Protein AF-A0A2S9FVX5-F1 (afdb_monomer_lite)

Sequence (85 aa):
GVNCTGSCSWKIYVKDGIITWETQETDYPSVGPDRPEYEPRGCPRGAAFSWYTYSPTRVRYPYARGVLVEMYREAKARLKDPVLA

Foldseek 3Di:
DDPDPQPWAWDFDDDPNATDWIDFDDDPPAPDPVDDGPPRGDDPVRRCVSCQVPPPPNDDDDDDDPVVVVVQVVCCVVVVDSPPD

pLDDT: mean 96.74, std 5.14, range [57.91, 98.81]

Secondary structure (DSSP, 8-state):
--SSS----EEEEEETTEEEEEEE---PPP--TTS---TT---TTGGGTTHHHHSTT---S----HHHHHHHHHHHHHHSSSS--

Radius of gyration: 22.96 Å; chains: 1; bounding box: 48×26×59 Å

Structure (mmCIF, N/CA/C/O backbone):
data_AF-A0A2S9FVX5-F1
#
_entry.id   AF-A0A2S9FVX5-F1
#
loop_
_atom_site.group_PDB
_atom_site.id
_atom_site.type_symbol
_atom_site.label_atom_id
_atom_site.label_alt_id
_atom_site.label_comp_id
_atom_site.label_asym_id
_atom_site.label_entity_id
_atom_site.label_seq_id
_atom_site.pdbx_PDB_ins_code
_atom_site.Cartn_x
_atom_site.Cartn_y
_atom_site.Cartn_z
_atom_site.occupancy
_atom_site.B_iso_or_equiv
_atom_site.auth_seq_id
_atom_site.auth_comp_id
_atom_site.auth_asym_id
_atom_site.auth_atom_id
_atom_site.pdbx_PDB_model_num
ATOM 1 N N . GLY A 1 1 ? 4.890 -1.254 0.725 1.00 93.62 1 GLY A N 1
ATOM 2 C CA . GLY A 1 1 ? 5.794 -2.404 0.534 1.00 93.62 1 GLY A CA 1
ATOM 3 C C . GLY A 1 1 ? 5.056 -3.682 0.867 1.00 93.62 1 GLY A C 1
ATOM 4 O O . GLY A 1 1 ? 4.273 -3.676 1.805 1.00 93.62 1 GLY A O 1
ATOM 5 N N . VAL A 1 2 ? 5.270 -4.744 0.092 1.00 98.00 2 VAL A N 1
ATOM 6 C CA . VAL A 1 2 ? 4.670 -6.075 0.287 1.00 98.00 2 VAL A CA 1
ATOM 7 C C . VAL A 1 2 ? 5.780 -7.125 0.200 1.00 98.00 2 VAL A C 1
ATOM 9 O O . VAL A 1 2 ? 6.763 -6.908 -0.508 1.00 98.00 2 VAL A O 1
ATOM 12 N N . ASN A 1 3 ? 5.656 -8.240 0.923 1.00 98.25 3 ASN A N 1
ATOM 13 C CA . ASN A 1 3 ? 6.658 -9.309 0.946 1.00 98.25 3 ASN A CA 1
ATOM 14 C C . ASN A 1 3 ? 6.650 -10.120 -0.367 1.00 98.25 3 ASN A C 1
ATOM 16 O O . ASN A 1 3 ? 6.068 -11.199 -0.433 1.00 98.25 3 ASN A O 1
ATOM 20 N N . CYS A 1 4 ? 7.230 -9.566 -1.434 1.00 98.12 4 CYS A N 1
ATOM 21 C CA . CYS A 1 4 ? 7.202 -10.158 -2.776 1.00 98.12 4 CYS A CA 1
ATOM 22 C C . CYS A 1 4 ? 8.575 -10.329 -3.432 1.00 98.12 4 CYS A C 1
ATOM 24 O O . CYS A 1 4 ? 8.606 -10.656 -4.613 1.00 98.12 4 CYS A O 1
ATOM 26 N N . THR A 1 5 ? 9.667 -10.036 -2.713 1.00 98.44 5 THR A N 1
ATOM 27 C CA . THR A 1 5 ? 11.076 -9.999 -3.182 1.00 98.44 5 THR A CA 1
ATOM 28 C C . THR A 1 5 ? 11.392 -9.038 -4.335 1.00 98.44 5 THR A C 1
ATOM 30 O O . THR A 1 5 ? 12.553 -8.709 -4.555 1.00 98.44 5 THR A O 1
ATOM 33 N N . GLY A 1 6 ? 10.382 -8.531 -5.046 1.00 98.19 6 GLY A N 1
ATOM 34 C CA . GLY A 1 6 ? 10.572 -7.746 -6.260 1.00 98.19 6 GLY A CA 1
ATOM 35 C C . GLY A 1 6 ? 11.329 -6.437 -6.051 1.00 98.19 6 GLY A C 1
ATOM 36 O O . GLY A 1 6 ? 12.171 -6.103 -6.880 1.00 98.19 6 GLY A O 1
ATOM 37 N N . SER A 1 7 ? 11.048 -5.703 -4.966 1.00 98.06 7 SER A N 1
ATOM 38 C CA . SER A 1 7 ? 11.641 -4.380 -4.684 1.00 98.06 7 SER A CA 1
ATOM 39 C C . SER A 1 7 ? 11.632 -3.427 -5.897 1.00 98.06 7 SER A C 1
ATOM 41 O O . SER A 1 7 ? 12.585 -2.689 -6.142 1.00 98.06 7 SER A O 1
ATOM 43 N N . CYS A 1 8 ? 10.568 -3.493 -6.703 1.00 98.44 8 CYS A N 1
ATOM 44 C CA . CYS A 1 8 ? 10.449 -2.738 -7.948 1.00 98.44 8 CYS A CA 1
ATOM 45 C C . CYS A 1 8 ? 10.126 -1.264 -7.647 1.00 98.44 8 CYS A C 1
ATOM 47 O O . CYS A 1 8 ? 9.230 -0.997 -6.846 1.00 98.44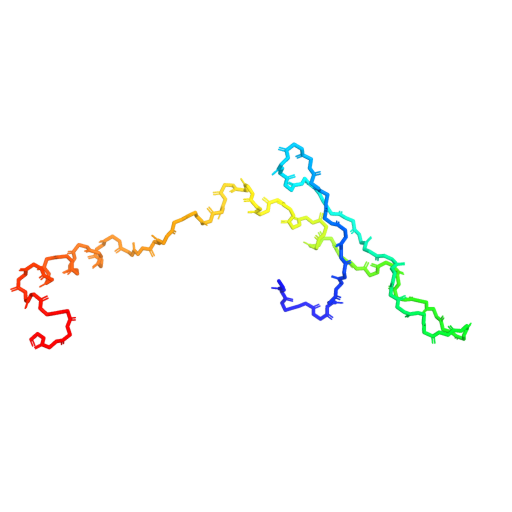 8 CYS A O 1
ATOM 49 N N . SER A 1 9 ? 10.828 -0.342 -8.301 1.00 98.50 9 SER A N 1
ATOM 50 C CA . SER A 1 9 ? 10.585 1.099 -8.296 1.00 98.50 9 SER A CA 1
ATOM 51 C C . SER A 1 9 ? 9.509 1.422 -9.334 1.00 98.50 9 SER A C 1
ATOM 53 O O . SER A 1 9 ? 9.421 0.763 -10.374 1.00 98.50 9 SER A O 1
ATOM 55 N N . TRP A 1 10 ? 8.659 2.400 -9.032 1.00 98.75 10 TRP A N 1
ATOM 56 C CA . TRP A 1 10 ? 7.503 2.765 -9.851 1.00 98.75 10 TRP A CA 1
ATOM 57 C C . TRP A 1 10 ? 7.364 4.281 -9.941 1.00 98.75 10 TRP A C 1
ATOM 59 O O . TRP A 1 10 ? 7.491 4.982 -8.936 1.00 98.75 10 TRP A O 1
ATOM 69 N N . LYS A 1 11 ? 6.995 4.765 -11.127 1.00 98.69 11 LYS A N 1
ATOM 70 C CA . LYS A 1 11 ? 6.454 6.107 -11.344 1.00 98.69 11 LYS A CA 1
ATOM 71 C C . LYS A 1 11 ? 4.997 6.121 -10.919 1.00 98.69 11 LYS A C 1
ATOM 73 O O . LYS A 1 11 ? 4.189 5.359 -11.450 1.00 98.69 11 LYS A O 1
ATOM 78 N N . ILE A 1 12 ? 4.657 7.005 -9.987 1.00 98.62 12 ILE A N 1
ATOM 79 C CA . ILE A 1 12 ? 3.281 7.205 -9.527 1.00 98.62 12 ILE A CA 1
ATOM 80 C C . ILE A 1 12 ? 2.704 8.435 -10.220 1.00 98.62 12 ILE A C 1
ATOM 82 O O . ILE A 1 12 ? 3.235 9.537 -10.081 1.00 98.62 12 ILE A O 1
ATOM 86 N N . TYR A 1 13 ? 1.603 8.258 -10.948 1.00 98.69 13 TYR A N 1
ATOM 87 C CA . TYR A 1 13 ? 0.972 9.334 -11.703 1.00 98.69 13 TYR A CA 1
ATOM 88 C C . TYR A 1 13 ? -0.139 9.980 -10.880 1.00 98.69 13 TYR A C 1
ATOM 90 O O . TYR A 1 13 ? -1.160 9.357 -10.565 1.00 98.69 13 TYR A O 1
ATOM 98 N N . VAL A 1 14 ? 0.058 11.255 -10.550 1.00 98.69 14 VAL A N 1
ATOM 99 C CA . VAL A 1 14 ? -0.933 12.094 -9.874 1.00 98.69 14 VAL A CA 1
ATOM 100 C C . VAL A 1 14 ? -1.592 13.007 -10.900 1.00 98.69 14 VAL A C 1
ATOM 102 O O . VAL A 1 14 ? -0.909 13.735 -11.618 1.00 98.69 14 VAL A O 1
ATOM 105 N N . LYS A 1 15 ? -2.922 12.986 -10.954 1.00 98.44 15 LYS A N 1
ATOM 106 C CA . LYS A 1 15 ? -3.731 13.870 -11.795 1.00 98.44 15 LYS A CA 1
ATOM 107 C C . LYS A 1 15 ? -4.900 14.385 -10.966 1.00 98.44 15 LYS A C 1
ATOM 109 O O . LYS A 1 15 ? -5.473 13.626 -10.195 1.00 98.44 15 LYS A O 1
ATOM 114 N N . ASP A 1 16 ? -5.205 15.675 -11.080 1.00 97.81 16 ASP A N 1
ATOM 115 C CA . ASP A 1 16 ? -6.281 16.335 -10.324 1.00 97.81 16 ASP A CA 1
ATOM 116 C C . ASP A 1 16 ? -6.173 16.126 -8.796 1.00 97.81 16 ASP A C 1
ATOM 118 O O . ASP A 1 16 ? -7.164 16.009 -8.081 1.00 97.81 16 ASP A O 1
ATOM 122 N N . GLY A 1 17 ? -4.937 16.045 -8.285 1.00 98.12 17 GLY A N 1
ATOM 123 C CA . GLY A 1 17 ? -4.650 15.842 -6.861 1.00 98.12 17 GLY A CA 1
ATOM 124 C C . GLY A 1 17 ? -4.866 14.413 -6.345 1.00 98.12 17 GLY A C 1
ATOM 125 O O . GLY A 1 17 ? -4.738 14.189 -5.142 1.00 98.12 17 GLY A O 1
ATOM 126 N N . ILE A 1 18 ? -5.159 13.443 -7.220 1.00 97.94 18 ILE A N 1
ATOM 127 C CA . ILE A 1 18 ? -5.356 12.034 -6.851 1.00 97.94 18 ILE A CA 1
ATOM 128 C C . ILE A 1 18 ? -4.365 11.107 -7.560 1.00 97.94 18 ILE A C 1
ATOM 130 O O . ILE A 1 18 ? -3.920 11.375 -8.676 1.00 97.94 18 ILE A O 1
ATOM 134 N N . ILE A 1 19 ? -4.019 9.993 -6.909 1.00 98.50 19 ILE A N 1
ATOM 135 C CA . ILE A 1 19 ? -3.218 8.925 -7.525 1.00 98.50 19 ILE A CA 1
ATOM 136 C C . ILE A 1 19 ? -4.097 8.206 -8.550 1.00 98.50 19 ILE A C 1
ATOM 138 O O . ILE A 1 19 ? -5.194 7.763 -8.218 1.00 98.50 19 ILE A O 1
ATOM 142 N N . THR A 1 20 ? -3.626 8.074 -9.786 1.00 98.31 20 THR A N 1
ATOM 143 C CA . THR A 1 20 ? -4.437 7.521 -10.882 1.00 98.31 20 THR A CA 1
ATOM 144 C C . THR A 1 20 ? -3.935 6.161 -11.355 1.00 98.31 20 THR A C 1
ATOM 146 O O . THR A 1 20 ? -4.690 5.190 -11.338 1.00 98.31 20 THR A O 1
ATOM 149 N N . TRP A 1 21 ? -2.658 6.052 -11.710 1.00 98.38 21 TRP A N 1
ATOM 150 C CA . TRP A 1 21 ? -2.025 4.791 -12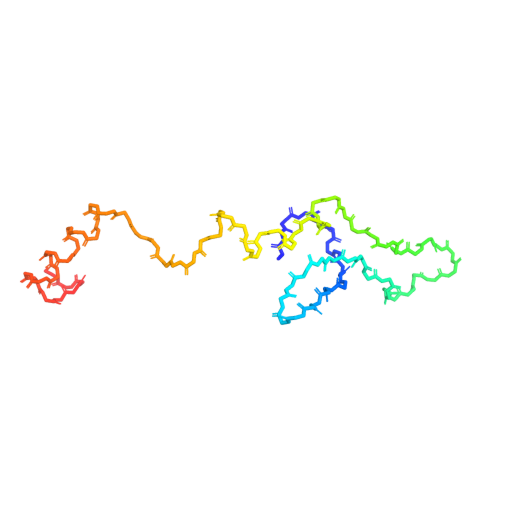.097 1.00 98.38 21 TRP A CA 1
ATOM 151 C C . TRP A 1 21 ? -0.522 4.820 -11.813 1.00 98.38 21 TRP A C 1
ATOM 153 O O . TRP A 1 21 ? 0.035 5.836 -11.385 1.00 98.38 21 TRP A O 1
ATOM 163 N N . GLU A 1 22 ? 0.131 3.697 -12.088 1.00 98.81 22 GLU A N 1
ATOM 164 C CA . GLU A 1 22 ? 1.572 3.534 -11.986 1.00 98.81 22 GLU A CA 1
ATOM 165 C C . GLU A 1 22 ? 2.150 2.886 -13.247 1.00 98.81 22 GLU A C 1
ATOM 167 O O . GLU A 1 22 ? 1.494 2.088 -13.915 1.00 98.81 22 GLU A O 1
ATOM 172 N N . THR A 1 23 ? 3.401 3.214 -13.559 1.00 98.69 23 THR A N 1
ATOM 173 C CA . THR A 1 23 ? 4.238 2.436 -14.484 1.00 98.69 23 THR A CA 1
ATOM 174 C C . THR A 1 23 ? 5.575 2.168 -13.821 1.00 98.69 23 THR A C 1
ATOM 176 O O . THR A 1 23 ? 5.971 2.876 -12.896 1.00 98.69 23 THR A O 1
ATOM 179 N N . GLN A 1 24 ? 6.284 1.143 -14.270 1.00 98.75 24 GLN A N 1
ATOM 180 C CA . GLN A 1 24 ? 7.613 0.863 -13.752 1.00 98.75 24 GLN A CA 1
ATOM 181 C C . GLN A 1 24 ? 8.570 2.035 -14.008 1.00 98.75 24 GLN A C 1
ATOM 183 O O . GLN A 1 24 ? 8.481 2.709 -15.038 1.00 98.75 24 GLN A O 1
ATOM 188 N N . GLU A 1 25 ? 9.470 2.269 -13.056 1.00 98.56 25 GLU A N 1
ATOM 189 C CA . GLU A 1 25 ? 10.639 3.115 -13.280 1.00 98.56 25 GLU A CA 1
ATOM 190 C C . GLU A 1 25 ? 11.714 2.324 -14.039 1.00 98.56 25 GLU A C 1
ATOM 192 O O . GLU A 1 25 ? 11.759 1.092 -13.965 1.00 98.56 25 GLU A O 1
ATOM 197 N N . THR A 1 26 ? 12.551 3.030 -14.798 1.00 98.31 26 THR A N 1
ATOM 198 C CA . THR A 1 26 ? 13.567 2.424 -15.663 1.00 98.31 26 THR A CA 1
ATOM 199 C C . THR A 1 26 ? 14.944 3.072 -15.520 1.00 98.31 26 THR A C 1
AT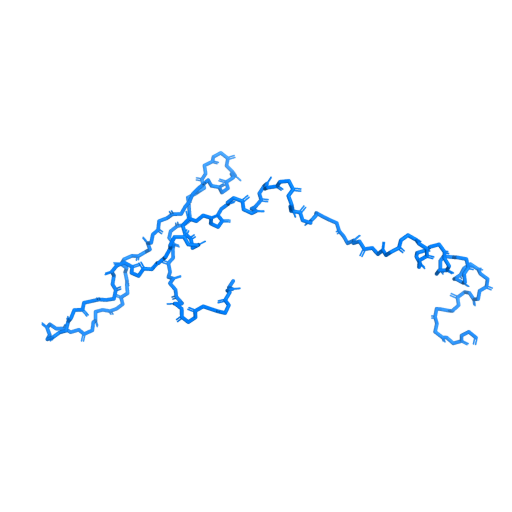OM 201 O O . THR A 1 26 ? 15.632 3.272 -16.519 1.00 98.31 26 THR A O 1
ATOM 204 N N . ASP A 1 27 ? 15.291 3.492 -14.305 1.00 97.88 27 ASP A N 1
ATOM 205 C CA . ASP A 1 27 ? 16.508 4.248 -13.993 1.00 97.88 27 ASP A CA 1
ATOM 206 C C . ASP A 1 27 ? 17.419 3.545 -12.971 1.00 97.88 27 ASP A C 1
ATOM 208 O O . ASP A 1 27 ? 18.205 4.195 -12.273 1.00 97.88 27 ASP A O 1
ATOM 212 N N . TYR A 1 28 ? 17.333 2.215 -12.868 1.00 98.19 28 TYR A N 1
ATOM 213 C CA . TYR A 1 28 ? 18.266 1.465 -12.042 1.00 98.19 28 TYR A CA 1
ATOM 214 C C . TYR A 1 28 ? 19.703 1.713 -12.526 1.00 98.19 28 TYR A C 1
ATOM 216 O O . TYR A 1 28 ? 19.959 1.828 -13.727 1.00 98.19 28 TYR A O 1
ATOM 224 N N . PRO A 1 29 ? 20.684 1.785 -11.608 1.00 97.88 29 PRO A N 1
ATOM 225 C CA . PRO A 1 29 ? 22.083 1.834 -12.006 1.00 97.88 29 PRO A CA 1
ATOM 226 C C . PRO A 1 29 ? 22.437 0.630 -12.885 1.00 97.88 29 PRO A C 1
ATOM 228 O O . PRO A 1 29 ? 22.137 -0.507 -12.509 1.00 97.88 29 PRO A O 1
ATOM 231 N N . SER A 1 30 ? 23.099 0.890 -14.018 1.00 96.44 30 SER A N 1
ATOM 232 C CA . SER A 1 30 ? 23.501 -0.158 -14.962 1.00 96.44 30 SER A CA 1
ATOM 233 C C . SER A 1 30 ? 24.346 -1.231 -14.278 1.00 96.44 30 SER A C 1
ATOM 235 O O . SER A 1 30 ? 25.227 -0.926 -13.465 1.00 96.44 30 SER A O 1
ATOM 237 N N . VAL A 1 31 ? 24.110 -2.492 -14.639 1.00 97.12 31 VAL A N 1
ATOM 238 C CA . VAL A 1 31 ? 24.917 -3.629 -14.164 1.00 97.12 31 VAL A CA 1
ATOM 239 C C . VAL A 1 31 ? 26.181 -3.878 -14.992 1.00 97.12 31 VAL A C 1
ATOM 241 O O . VAL A 1 31 ? 26.921 -4.816 -14.688 1.00 97.12 31 VAL A O 1
ATOM 244 N N . GLY A 1 32 ? 26.454 -3.033 -15.990 1.00 96.81 32 GLY A N 1
ATOM 245 C CA . GLY A 1 32 ? 27.575 -3.163 -16.918 1.00 96.81 32 GLY A CA 1
ATOM 246 C C . GLY A 1 32 ? 27.178 -3.786 -18.265 1.00 96.81 32 GLY A C 1
ATOM 247 O O . GLY A 1 32 ? 26.095 -4.349 -18.404 1.00 96.81 32 GLY A O 1
ATOM 248 N N . PRO A 1 33 ? 28.052 -3.694 -19.285 1.00 97.25 33 PRO A N 1
ATOM 249 C CA . PRO A 1 33 ? 27.718 -4.063 -20.664 1.00 97.25 33 PRO A CA 1
ATOM 250 C C . PRO A 1 33 ? 27.640 -5.578 -20.919 1.00 97.25 33 PRO A C 1
ATOM 252 O O . PRO A 1 33 ? 27.209 -5.995 -21.992 1.00 97.25 33 PRO A O 1
ATOM 255 N N . ASP A 1 34 ? 28.096 -6.410 -19.982 1.00 97.69 34 ASP A N 1
ATOM 256 C CA . ASP A 1 34 ? 28.155 -7.871 -20.107 1.00 97.69 34 ASP A CA 1
ATOM 257 C C . ASP A 1 34 ? 26.878 -8.579 -19.625 1.00 97.69 34 ASP A C 1
ATOM 259 O O . ASP A 1 34 ? 26.775 -9.804 -19.733 1.00 97.69 34 ASP A O 1
ATOM 263 N N . ARG A 1 35 ? 25.906 -7.839 -19.076 1.00 96.88 35 ARG A N 1
ATOM 264 C CA . ARG A 1 35 ? 24.698 -8.389 -18.446 1.00 96.88 35 ARG A CA 1
ATOM 265 C C . ARG A 1 35 ? 23.451 -7.627 -18.886 1.00 96.88 35 ARG A C 1
ATOM 267 O O . ARG A 1 35 ? 23.534 -6.444 -19.195 1.00 96.88 35 ARG A O 1
ATOM 274 N N . PRO A 1 36 ? 22.281 -8.285 -18.909 1.00 97.62 36 PRO A N 1
ATOM 275 C CA . PRO A 1 36 ? 21.028 -7.581 -19.116 1.00 97.62 36 PRO A CA 1
ATOM 276 C C . PRO A 1 36 ? 20.713 -6.687 -17.916 1.00 97.62 36 PRO A C 1
ATOM 278 O O . PRO A 1 36 ? 20.964 -7.058 -16.766 1.00 97.62 36 PRO A O 1
ATOM 281 N N . GLU A 1 37 ? 20.111 -5.542 -18.205 1.00 97.75 37 GLU A N 1
ATOM 282 C CA . GLU A 1 37 ? 19.669 -4.589 -17.194 1.00 97.75 37 GLU A CA 1
ATOM 283 C C . GLU A 1 37 ? 18.434 -5.092 -16.423 1.00 97.75 37 GLU A C 1
ATOM 285 O O . GLU A 1 37 ? 17.758 -6.044 -16.831 1.00 97.75 37 GLU A O 1
ATOM 290 N N . TYR A 1 38 ? 18.143 -4.478 -15.273 1.00 98.06 38 TYR A N 1
ATOM 291 C CA . TYR A 1 38 ? 17.024 -4.902 -14.419 1.00 98.06 38 TYR A CA 1
ATOM 292 C C . TYR A 1 38 ? 15.663 -4.428 -14.928 1.00 98.06 38 TYR A C 1
ATOM 294 O O . TYR A 1 38 ? 14.624 -4.978 -14.550 1.00 98.06 38 TYR A O 1
ATOM 302 N N . GLU A 1 39 ? 15.663 -3.384 -15.738 1.00 97.12 39 GLU A N 1
ATOM 303 C CA . GLU A 1 39 ? 14.491 -2.720 -16.263 1.00 97.12 39 GLU A CA 1
ATOM 304 C C . GLU A 1 39 ? 13.580 -3.662 -17.057 1.00 97.12 39 GLU A C 1
ATOM 306 O O . GLU A 1 39 ? 14.056 -4.499 -17.825 1.00 97.12 39 GLU A O 1
ATOM 311 N N . PRO A 1 40 ? 12.245 -3.513 -16.935 1.00 98.00 40 PRO A N 1
ATOM 312 C CA . PRO A 1 40 ? 11.516 -2.574 -16.071 1.00 98.00 40 PRO A CA 1
ATOM 313 C C . PRO A 1 40 ? 11.173 -3.158 -14.685 1.00 98.00 40 PRO A C 1
ATOM 315 O O . PRO A 1 40 ? 10.524 -2.508 -13.870 1.00 98.00 40 PRO A O 1
ATOM 318 N N . ARG A 1 41 ? 11.528 -4.418 -14.405 1.00 98.56 41 ARG A N 1
ATOM 319 C CA . ARG A 1 41 ? 10.950 -5.205 -13.299 1.00 98.56 41 ARG A CA 1
ATOM 320 C C . ARG A 1 41 ? 9.403 -5.123 -13.301 1.00 98.56 41 ARG A C 1
ATOM 322 O O . ARG A 1 41 ? 8.748 -5.203 -14.340 1.00 98.56 41 ARG A O 1
ATOM 329 N N . GLY A 1 42 ? 8.799 -4.976 -12.122 1.00 98.38 42 GLY A N 1
ATOM 330 C CA . GLY A 1 42 ? 7.350 -4.885 -11.937 1.00 98.38 42 GLY A CA 1
ATOM 331 C C . GLY A 1 42 ? 6.620 -6.230 -12.034 1.00 98.38 42 GLY A C 1
ATOM 332 O O . GLY A 1 42 ? 7.201 -7.273 -12.319 1.00 98.38 42 GLY A O 1
ATOM 333 N N . CYS A 1 43 ? 5.326 -6.225 -11.715 1.00 98.69 43 CYS A N 1
ATOM 334 C CA . CYS A 1 43 ? 4.449 -7.387 -11.859 1.00 98.69 43 CYS A CA 1
ATOM 335 C C . CYS A 1 43 ? 2.980 -6.934 -11.948 1.00 98.69 43 CYS A C 1
ATOM 337 O O . CYS A 1 43 ? 2.672 -5.820 -11.516 1.00 98.69 43 CYS A O 1
ATOM 339 N N . PRO A 1 44 ? 2.045 -7.794 -12.404 1.00 98.69 44 PRO A N 1
ATOM 340 C CA . PRO A 1 44 ? 0.630 -7.423 -12.524 1.00 98.69 44 PRO A CA 1
ATOM 341 C C . PRO A 1 44 ? -0.019 -6.983 -11.206 1.00 98.69 44 PRO A C 1
ATOM 343 O O . PRO A 1 44 ? -0.966 -6.211 -11.209 1.00 98.69 44 PRO A O 1
ATOM 346 N N . ARG A 1 45 ? 0.499 -7.460 -10.064 1.00 98.56 45 ARG A N 1
ATOM 347 C CA . ARG A 1 45 ? 0.007 -7.068 -8.734 1.00 98.56 45 ARG A CA 1
ATOM 348 C C . ARG A 1 45 ? 0.464 -5.659 -8.350 1.00 98.56 45 ARG A C 1
ATOM 350 O O . ARG A 1 45 ? -0.276 -4.952 -7.681 1.00 98.56 45 ARG A O 1
ATOM 357 N N . GLY A 1 46 ? 1.673 -5.270 -8.761 1.00 98.44 46 GLY A N 1
ATOM 358 C CA . GLY A 1 46 ? 2.198 -3.920 -8.557 1.00 98.44 46 GLY A CA 1
ATOM 359 C C . GLY A 1 46 ? 1.518 -2.887 -9.452 1.00 98.44 46 GLY A C 1
ATOM 360 O O . GLY A 1 46 ? 1.249 -1.800 -8.973 1.00 98.44 46 GLY A O 1
ATOM 361 N N . ALA A 1 47 ? 1.167 -3.265 -10.687 1.00 98.44 47 ALA A N 1
ATOM 362 C CA . ALA A 1 47 ? 0.498 -2.406 -11.674 1.00 98.44 47 ALA A CA 1
ATOM 363 C C . ALA A 1 47 ? -1.005 -2.162 -11.415 1.00 98.44 47 ALA A C 1
ATOM 365 O O . ALA A 1 47 ? -1.686 -1.557 -12.240 1.00 98.44 47 ALA A O 1
ATOM 366 N N . ALA A 1 48 ? -1.542 -2.705 -10.323 1.00 98.12 48 ALA A N 1
ATOM 367 C CA . ALA A 1 48 ? -2.933 -2.532 -9.913 1.00 98.12 48 ALA A CA 1
ATOM 368 C C . ALA A 1 48 ? -3.040 -1.945 -8.495 1.00 98.12 48 ALA A C 1
ATOM 370 O O . ALA A 1 48 ? -4.099 -2.006 -7.866 1.00 98.12 48 ALA A O 1
ATOM 371 N N . PHE A 1 49 ? -1.938 -1.431 -7.945 1.00 98.56 49 PHE A N 1
ATOM 372 C CA . PHE A 1 49 ? -1.879 -1.008 -6.555 1.00 98.56 49 PHE A CA 1
ATOM 373 C C . PHE A 1 49 ? -2.627 0.308 -6.319 1.00 98.56 49 PHE A C 1
ATOM 375 O O . PHE A 1 49 ? -3.239 0.454 -5.254 1.00 98.56 49 PHE A O 1
ATOM 382 N N . SER A 1 50 ? -2.667 1.225 -7.300 1.00 98.19 50 SER A N 1
ATOM 383 C CA . SER A 1 50 ? -3.421 2.487 -7.184 1.00 98.19 50 SER A CA 1
ATOM 384 C C . SER A 1 50 ? -4.883 2.277 -6.778 1.00 98.19 50 SER A C 1
ATOM 386 O O . SER A 1 50 ? -5.416 3.076 -5.999 1.00 98.19 50 SER A O 1
ATOM 388 N N . TRP A 1 51 ? -5.503 1.168 -7.209 1.00 98.25 51 TRP A N 1
ATOM 389 C CA . TRP A 1 51 ? -6.888 0.798 -6.900 1.00 98.25 51 TRP A CA 1
ATOM 390 C C . TRP A 1 51 ? -7.192 0.849 -5.398 1.00 98.25 51 TRP A C 1
ATOM 392 O O . TRP A 1 51 ? -8.222 1.386 -4.980 1.00 98.25 51 TRP A O 1
ATOM 402 N N . TYR A 1 52 ? -6.274 0.362 -4.555 1.00 98.12 52 TYR A N 1
ATOM 403 C CA . TYR A 1 52 ? -6.489 0.297 -3.108 1.00 98.12 52 TYR A CA 1
ATOM 404 C C . TYR A 1 52 ? -6.649 1.671 -2.449 1.00 98.12 52 TYR A C 1
ATOM 406 O O . TYR A 1 52 ? -7.266 1.762 -1.384 1.00 98.12 52 TYR A O 1
ATOM 414 N N . THR A 1 53 ? -6.127 2.740 -3.057 1.00 97.75 53 THR A N 1
ATOM 415 C CA . THR A 1 53 ? -6.155 4.092 -2.479 1.00 97.75 53 THR A CA 1
ATOM 416 C C . THR A 1 53 ? -7.586 4.575 -2.249 1.00 97.75 53 THR A C 1
ATOM 418 O O . THR A 1 53 ? -7.879 5.107 -1.177 1.00 97.75 53 THR A O 1
ATOM 421 N N . TYR A 1 54 ? -8.485 4.306 -3.202 1.00 97.12 54 TYR A N 1
ATOM 422 C CA . TYR A 1 54 ? -9.874 4.784 -3.181 1.00 97.12 54 TYR A CA 1
ATOM 423 C C . TYR A 1 54 ? -10.919 3.662 -3.256 1.00 97.12 54 TYR A C 1
ATOM 425 O O . TYR A 1 54 ? -12.117 3.942 -3.250 1.00 97.12 54 TYR A O 1
ATOM 433 N N . SER A 1 55 ? -10.479 2.400 -3.291 1.00 97.19 55 SER A N 1
ATOM 434 C CA . SER A 1 55 ? -11.355 1.226 -3.286 1.00 97.19 55 SER 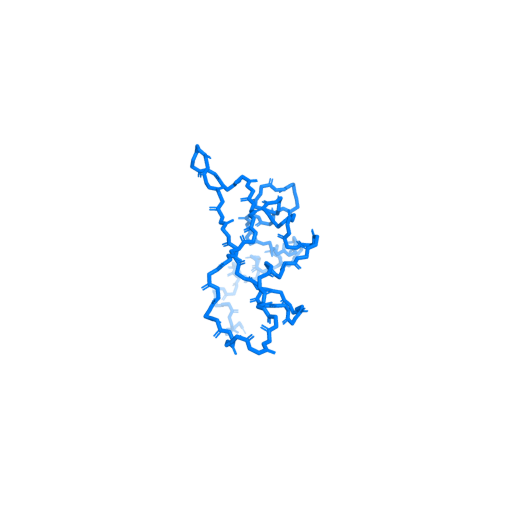A CA 1
ATOM 435 C C . SER A 1 55 ? -12.401 1.243 -2.157 1.00 97.19 55 SER A C 1
ATOM 437 O O . SER A 1 55 ? -12.139 1.774 -1.068 1.00 97.19 55 SER A O 1
ATOM 439 N N . PRO A 1 56 ? -13.560 0.580 -2.348 1.00 98.00 56 PRO A N 1
ATOM 440 C CA . PRO A 1 56 ? -14.561 0.417 -1.290 1.00 98.00 56 PRO A CA 1
ATOM 441 C C . PRO A 1 56 ? -14.033 -0.369 -0.080 1.00 98.00 56 PRO A C 1
ATOM 443 O O . PRO A 1 56 ? -14.581 -0.264 1.012 1.00 98.00 56 PRO A O 1
ATOM 446 N N . THR A 1 57 ? -12.946 -1.126 -0.246 1.00 97.56 57 THR A N 1
ATOM 447 C CA . THR A 1 57 ? -12.302 -1.905 0.819 1.00 97.56 57 THR A CA 1
ATOM 448 C C . THR A 1 57 ? -11.308 -1.100 1.657 1.00 97.56 57 THR A C 1
ATOM 450 O O . THR A 1 57 ? -10.725 -1.633 2.601 1.00 97.56 57 THR A O 1
ATOM 453 N N . ARG A 1 58 ? -11.070 0.177 1.331 1.00 98.12 58 ARG A N 1
ATOM 454 C CA . ARG A 1 58 ? -10.126 1.009 2.079 1.00 98.12 58 ARG A CA 1
ATOM 455 C C . ARG A 1 58 ? -10.635 1.251 3.501 1.00 98.12 58 ARG A C 1
ATOM 457 O O . ARG A 1 58 ? -11.636 1.932 3.703 1.00 98.12 58 ARG A O 1
ATOM 464 N N . VAL A 1 59 ? -9.884 0.780 4.493 1.00 97.69 59 VAL A N 1
ATOM 465 C CA . VAL A 1 59 ? -10.094 1.141 5.902 1.00 97.69 59 VAL A CA 1
ATOM 466 C C . VAL A 1 59 ? -9.748 2.623 6.089 1.00 97.69 59 VAL A C 1
ATOM 468 O O . VAL A 1 59 ? -8.606 3.027 5.860 1.00 97.69 59 VAL A O 1
ATOM 471 N N . ARG A 1 60 ? -10.745 3.440 6.458 1.00 97.38 60 ARG A N 1
ATOM 472 C CA . ARG A 1 60 ? -10.611 4.908 6.600 1.00 97.38 60 ARG A CA 1
ATOM 473 C C . ARG A 1 60 ? -10.493 5.384 8.048 1.00 97.38 60 ARG A C 1
ATOM 475 O O . ARG A 1 60 ? -9.996 6.479 8.280 1.00 97.38 60 ARG A O 1
ATOM 482 N N . TYR A 1 61 ? -10.931 4.567 9.002 1.00 98.00 61 TYR A N 1
ATOM 483 C CA . TYR A 1 61 ? -10.998 4.914 10.420 1.00 98.00 61 TYR A CA 1
ATOM 484 C C . TYR A 1 61 ? -10.461 3.764 11.278 1.00 98.00 61 TYR A C 1
ATOM 486 O O . TYR A 1 61 ? -10.480 2.614 10.829 1.00 98.00 61 TYR A O 1
ATOM 494 N N . PRO A 1 62 ? -9.991 4.037 12.507 1.00 97.94 62 PRO A N 1
ATOM 495 C CA . PRO A 1 62 ? -9.723 2.979 13.468 1.00 97.94 62 PRO A CA 1
ATOM 496 C C . PRO A 1 62 ? -11.039 2.289 13.835 1.00 97.94 62 PRO A C 1
ATOM 498 O O . PRO A 1 62 ? -11.993 2.934 14.271 1.00 97.94 62 PRO A O 1
ATOM 501 N N . TYR A 1 63 ? -11.083 0.972 13.674 1.00 97.38 63 TYR A N 1
ATOM 502 C CA . TYR A 1 63 ? -12.224 0.156 14.070 1.00 97.38 63 TYR A CA 1
ATOM 503 C C . TYR A 1 63 ? -11.861 -0.701 15.276 1.00 97.38 63 TYR A C 1
ATOM 505 O O . TYR A 1 63 ? -10.761 -1.240 15.376 1.00 97.38 63 TYR A O 1
ATOM 513 N N . ALA A 1 64 ? -12.826 -0.860 16.172 1.00 97.81 64 ALA A N 1
ATOM 514 C CA . ALA A 1 64 ? -12.799 -1.835 17.246 1.00 97.81 64 ALA A CA 1
ATOM 515 C C . ALA A 1 64 ? -14.143 -2.566 17.263 1.00 97.81 64 ALA A C 1
ATOM 517 O O . ALA A 1 64 ? -15.147 -2.079 16.739 1.00 97.81 64 ALA A O 1
ATOM 518 N N . ARG A 1 65 ? -14.161 -3.768 17.837 1.00 98.50 65 ARG A N 1
ATOM 519 C CA . ARG A 1 65 ? -15.373 -4.590 17.895 1.00 98.50 65 ARG A CA 1
ATOM 520 C C . ARG A 1 65 ? -16.437 -3.887 18.735 1.00 98.50 65 ARG A C 1
ATOM 522 O O . ARG A 1 65 ? -16.128 -3.480 19.848 1.00 98.50 65 ARG A O 1
ATOM 529 N N . GLY A 1 66 ? -17.671 -3.787 18.234 1.00 98.19 66 GLY A N 1
ATOM 530 C CA . GLY A 1 66 ? -18.737 -3.005 18.881 1.00 98.19 66 GLY A CA 1
ATOM 531 C C . GLY A 1 66 ? -18.934 -3.346 20.360 1.00 98.19 66 GLY A C 1
ATOM 532 O O . GLY A 1 66 ? -18.798 -2.471 21.207 1.00 98.19 66 GLY A O 1
ATOM 533 N N . VAL A 1 67 ? -19.108 -4.635 20.665 1.00 98.38 67 VAL A N 1
ATOM 534 C CA . VAL A 1 67 ? -19.274 -5.138 22.042 1.00 98.38 67 VAL A CA 1
ATOM 535 C C . VAL A 1 67 ? -18.087 -4.770 22.942 1.00 98.38 67 VAL A C 1
ATOM 537 O O . VAL A 1 67 ? -18.270 -4.375 24.087 1.00 98.38 67 VAL A O 1
ATOM 540 N N . LEU A 1 68 ? -16.855 -4.826 22.421 1.00 98.12 68 LEU A N 1
ATOM 541 C CA . LEU A 1 68 ? -15.668 -4.432 23.187 1.00 98.12 68 LEU A CA 1
A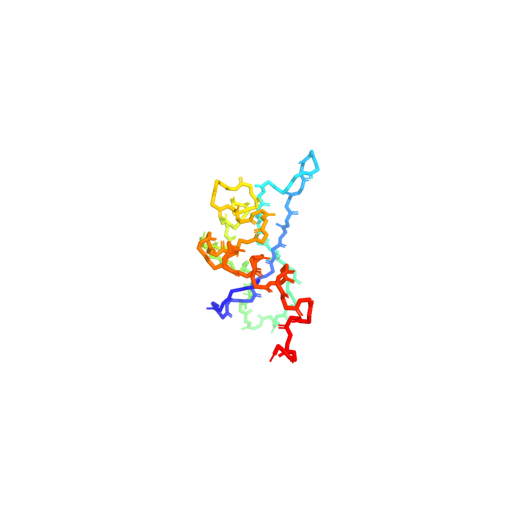TOM 542 C C . LEU A 1 68 ? -15.679 -2.932 23.500 1.00 98.12 68 LEU A C 1
ATOM 544 O O . LEU A 1 68 ? -15.336 -2.532 24.609 1.00 98.12 68 LEU A O 1
ATOM 548 N N . VAL A 1 69 ? -16.049 -2.099 22.525 1.00 98.00 69 VAL A N 1
ATOM 549 C CA . VAL A 1 69 ? -16.107 -0.641 22.697 1.00 98.00 69 VAL A CA 1
ATOM 550 C C . VAL A 1 69 ? -17.161 -0.253 23.729 1.00 98.00 69 VAL A C 1
ATOM 552 O O . VAL A 1 69 ? -16.915 0.644 24.532 1.00 98.00 69 VAL A O 1
ATOM 555 N N . GLU A 1 70 ? -18.311 -0.921 23.715 1.00 98.19 70 GLU A N 1
ATOM 556 C CA . GLU A 1 70 ? -19.385 -0.731 24.691 1.00 98.19 70 GLU A CA 1
ATOM 557 C C . GLU A 1 70 ? -18.910 -1.071 26.108 1.00 98.19 70 GLU A C 1
ATOM 559 O O . GLU A 1 70 ? -18.841 -0.178 26.955 1.00 98.19 70 GLU A O 1
ATOM 564 N N . MET A 1 71 ? -18.426 -2.301 26.321 1.00 97.69 71 MET A N 1
ATOM 565 C CA . MET A 1 71 ? -17.899 -2.750 27.617 1.00 97.69 71 MET A CA 1
ATOM 566 C C . MET A 1 71 ? -16.764 -1.853 28.129 1.00 97.69 71 MET A C 1
ATOM 568 O O . MET A 1 71 ? -16.706 -1.519 29.313 1.00 97.69 71 MET A O 1
ATOM 572 N N . TYR A 1 72 ? -15.857 -1.429 27.241 1.00 96.19 72 TYR A N 1
ATOM 573 C CA . TYR A 1 72 ? -14.761 -0.532 27.601 1.00 96.19 72 TYR A CA 1
ATOM 574 C C . TYR A 1 72 ? -15.271 0.835 28.076 1.00 96.19 72 TYR A C 1
ATOM 576 O O . TYR A 1 72 ? -14.778 1.365 29.072 1.00 96.19 72 TYR A O 1
ATOM 584 N N . ARG A 1 73 ? -16.259 1.420 27.388 1.00 96.69 73 ARG A N 1
ATOM 585 C CA . ARG A 1 73 ? -16.828 2.725 27.762 1.00 96.69 73 ARG A CA 1
ATOM 586 C C . ARG A 1 73 ? -17.556 2.661 29.103 1.00 96.69 73 ARG A C 1
ATOM 588 O O . ARG A 1 73 ? -17.362 3.559 29.921 1.00 96.69 73 ARG A O 1
ATOM 595 N N . GLU A 1 74 ? -18.321 1.602 29.352 1.00 96.75 74 GLU A N 1
ATOM 596 C CA . GLU A 1 74 ? -18.985 1.365 30.639 1.00 96.75 74 GLU A CA 1
ATOM 597 C C . GLU A 1 74 ? -17.975 1.211 31.782 1.00 96.75 74 GLU A C 1
ATOM 599 O O . GLU A 1 74 ? -18.068 1.894 32.807 1.00 96.75 74 GLU A O 1
ATOM 604 N N . ALA A 1 75 ? -16.960 0.362 31.588 1.00 95.94 75 ALA A N 1
ATOM 605 C CA . ALA A 1 75 ? -15.906 0.145 32.573 1.00 95.94 75 ALA A CA 1
ATOM 606 C C . ALA A 1 75 ? -15.145 1.442 32.87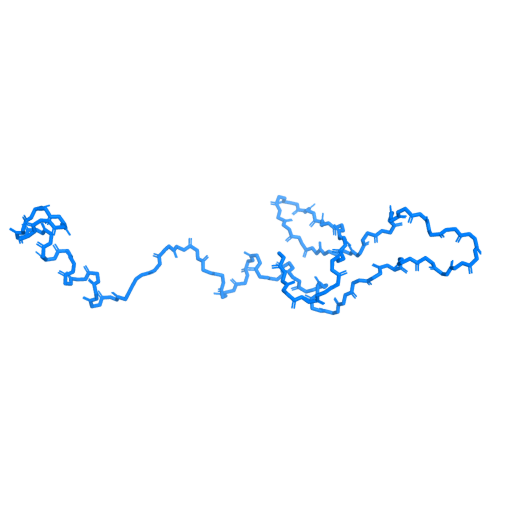3 1.00 95.94 75 ALA A C 1
ATOM 608 O O . ALA A 1 75 ? -14.970 1.792 34.039 1.00 95.94 75 ALA A O 1
ATOM 609 N N . LYS A 1 76 ? -14.773 2.208 31.840 1.00 95.50 76 LYS A N 1
ATOM 610 C CA . LYS A 1 76 ? -14.091 3.499 31.993 1.00 95.50 76 LYS A CA 1
ATOM 611 C C . LYS A 1 76 ? -14.941 4.516 32.757 1.00 95.50 76 LYS A C 1
ATOM 613 O O . LYS A 1 76 ? -14.413 5.260 33.582 1.00 95.50 76 LYS A O 1
ATOM 618 N N . ALA A 1 77 ? -16.253 4.548 32.521 1.00 95.75 77 ALA A N 1
ATOM 619 C CA . ALA A 1 77 ? -17.156 5.434 33.248 1.00 95.75 77 ALA A CA 1
ATOM 620 C C . ALA A 1 77 ? -17.239 5.079 34.743 1.00 95.75 77 ALA A C 1
ATOM 622 O O . ALA A 1 77 ? -17.269 5.993 35.573 1.00 95.75 77 ALA A O 1
ATOM 623 N N . ARG A 1 78 ? -17.236 3.782 35.080 1.00 95.88 78 ARG A N 1
ATOM 624 C CA . ARG A 1 78 ? -17.313 3.266 36.456 1.00 95.88 78 ARG A CA 1
ATOM 625 C C . ARG A 1 78 ? -15.994 3.388 37.222 1.00 95.88 78 ARG A C 1
ATOM 627 O O . ARG A 1 78 ? -16.007 3.835 38.362 1.00 95.88 78 ARG A O 1
ATOM 634 N N . LEU A 1 79 ? -14.884 2.995 36.602 1.00 95.31 79 LEU A N 1
ATOM 635 C CA . LEU A 1 79 ? -13.586 2.803 37.261 1.00 95.31 79 LEU A CA 1
ATOM 636 C C . LEU A 1 79 ? -12.654 4.017 37.159 1.00 95.31 79 LEU A C 1
ATOM 638 O O . LEU A 1 79 ? -11.774 4.170 37.996 1.00 95.31 79 LEU A O 1
ATOM 642 N N . LYS A 1 80 ? -12.888 4.919 36.193 1.00 90.75 80 LYS A N 1
ATOM 643 C CA . LYS A 1 80 ? -12.104 6.138 35.893 1.00 90.75 80 LYS A CA 1
ATOM 644 C C . LYS A 1 80 ? -10.677 5.869 35.418 1.00 90.75 80 LYS A C 1
ATOM 646 O O . LYS A 1 80 ? -10.315 6.353 34.344 1.00 90.75 80 LYS A O 1
ATOM 651 N N . ASP A 1 81 ? -9.904 5.097 36.174 1.00 92.00 81 ASP A N 1
ATOM 652 C CA . ASP A 1 81 ? -8.592 4.617 35.764 1.00 92.00 81 ASP A CA 1
ATOM 653 C C . ASP A 1 81 ? -8.756 3.445 34.774 1.00 92.00 81 ASP A C 1
ATOM 655 O O . ASP A 1 81 ? -9.435 2.463 35.081 1.00 92.00 81 ASP A O 1
ATOM 659 N N . PRO A 1 82 ? -8.197 3.538 33.555 1.00 89.44 82 PRO A N 1
ATOM 660 C CA . PRO A 1 82 ? -8.308 2.483 32.553 1.00 89.44 82 PRO A CA 1
ATOM 661 C C . PRO A 1 82 ? -7.394 1.268 32.806 1.00 89.44 82 PRO A C 1
ATOM 663 O O . PRO A 1 82 ? -7.458 0.323 32.020 1.00 89.44 82 PRO A O 1
ATOM 666 N N . VAL A 1 83 ? -6.532 1.296 33.830 1.00 90.62 83 VAL A N 1
ATOM 667 C CA . VAL A 1 83 ? -5.518 0.266 34.116 1.00 90.62 83 VAL A CA 1
ATOM 668 C C . VAL A 1 83 ? -5.545 -0.194 35.578 1.00 90.62 83 VAL A C 1
ATOM 670 O O . VAL A 1 83 ? -5.580 -1.397 35.813 1.00 90.62 83 VAL A O 1
ATOM 673 N N . LEU A 1 84 ? -5.531 0.725 36.550 1.00 75.94 84 LEU A N 1
ATOM 674 C CA . LEU A 1 84 ? -5.388 0.427 37.990 1.00 75.94 84 LEU A CA 1
ATOM 675 C C . LEU A 1 84 ? -6.697 0.013 38.692 1.00 75.94 84 LEU A C 1
ATOM 677 O O . LEU A 1 84 ? -6.767 0.093 39.915 1.00 75.94 84 LEU A O 1
ATOM 681 N N . ALA A 1 85 ? -7.714 -0.364 37.911 1.00 57.91 85 ALA A N 1
ATOM 682 C CA . ALA A 1 85 ? -9.083 -0.655 38.348 1.00 57.91 85 ALA A CA 1
ATOM 683 C C . ALA A 1 85 ? -9.205 -1.464 39.648 1.00 57.91 85 ALA A C 1
ATOM 685 O O . ALA A 1 85 ? -8.494 -2.486 39.786 1.00 57.91 85 ALA A O 1
#